Protein AF-A0A969HSA1-F1 (afdb_monomer_lite)

Radius of gyration: 17.39 Å; chains: 1; bounding box: 40×44×43 Å

Foldseek 3Di:
DQFAAPADPDDDLEAEDEAAPPPDDCPVVVVVPCVPHQFPDKDWPDDPDPDPWDKTKMWGKGQDPPPPPDRIDTGIYIYTHHDDLAPDWDKTWPDHPVDDDDDDTDIDTDGHLLLVLLVLVLLVDPPHPHQDCDDPNDGPVVVVVVSVVSNVSSVVVDDDPVSSVSNND

Secondary structure (DSSP, 8-state):
-TTTSSS--S---EEEEE--TTS--HHHHHHHHHHHSSEEEEEE------SS--EEEEEEEE--S-TTT-S-EEEEEEEE-S----S-EEEEES--TT----SSPPEEEEE-HHHHHHHHHHTTSTTS----SEETTEE-HHHHHHHHHHHHHHHTT---HHHHHHH--

pLDDT: mean 89.57, std 7.97, range [59.97, 97.75]

Sequence (169 aa):
MALLLPKVKRFSIDIDIIVPPGEIDLADVFASILKNSQFTRLEANERKAISQIDKAHYKFYYQPVTTHLNQEEYILLDILYEDNPYQALVERKVENIFLEVEGASVQVHIPSVEDILGDKLAAFAPNTTGVPYEKRGKGQEINIIKQLYDIGNLFNEAENIATITQTYY

Structure (mmCIF, N/CA/C/O backbone):
data_AF-A0A969HSA1-F1
#
_entry.id   AF-A0A969HSA1-F1
#
loop_
_atom_site.group_PDB
_atom_site.id
_atom_site.type_symbol
_atom_site.label_atom_id
_atom_site.label_alt_id
_atom_site.label_comp_id
_atom_site.label_asym_id
_atom_site.label_entity_id
_atom_site.label_seq_id
_atom_site.pdbx_PDB_ins_code
_atom_site.Cartn_x
_atom_site.Cartn_y
_atom_site.Cartn_z
_atom_site.occupancy
_atom_site.B_iso_or_equiv
_atom_site.auth_seq_id
_atom_site.auth_comp_id
_atom_site.auth_asym_id
_atom_site.auth_atom_id
_atom_site.pdbx_PDB_model_num
ATOM 1 N N . MET A 1 1 ? 5.506 -2.749 1.307 1.00 84.75 1 MET A N 1
ATOM 2 C CA . MET A 1 1 ? 6.891 -2.963 1.807 1.00 84.75 1 MET A CA 1
ATOM 3 C C . MET A 1 1 ? 6.960 -3.856 3.032 1.00 84.75 1 MET A C 1
ATOM 5 O O . MET A 1 1 ? 7.726 -4.808 2.999 1.00 84.75 1 MET A O 1
ATOM 9 N N . ALA A 1 2 ? 6.182 -3.583 4.086 1.00 88.25 2 ALA A N 1
ATOM 10 C CA . ALA A 1 2 ? 6.284 -4.303 5.361 1.00 88.25 2 ALA A CA 1
ATOM 11 C C . ALA A 1 2 ? 6.123 -5.833 5.259 1.00 88.25 2 ALA A C 1
ATOM 13 O O . ALA A 1 2 ? 6.812 -6.545 5.976 1.00 88.25 2 ALA A O 1
ATOM 14 N N . LEU A 1 3 ? 5.264 -6.322 4.356 1.00 90.75 3 LEU A N 1
ATOM 15 C CA . LEU A 1 3 ? 5.058 -7.759 4.114 1.00 90.75 3 LEU A CA 1
ATOM 16 C C . LEU A 1 3 ? 5.901 -8.324 2.956 1.00 90.75 3 LEU A C 1
ATOM 18 O O . LEU A 1 3 ? 5.946 -9.534 2.758 1.00 90.75 3 LEU A O 1
ATOM 22 N N . LEU A 1 4 ? 6.525 -7.452 2.157 1.00 92.19 4 LEU A N 1
ATOM 23 C CA . LEU A 1 4 ? 7.212 -7.849 0.925 1.00 92.19 4 LEU A CA 1
ATOM 24 C C . LEU A 1 4 ? 8.701 -8.111 1.157 1.00 92.19 4 LEU A C 1
ATOM 26 O O . LEU A 1 4 ? 9.242 -9.075 0.626 1.00 92.19 4 LEU A O 1
ATOM 30 N N . LEU A 1 5 ? 9.349 -7.255 1.952 1.00 92.38 5 LEU A N 1
ATOM 31 C CA . LEU A 1 5 ? 10.777 -7.353 2.245 1.00 92.38 5 LEU A CA 1
ATOM 32 C C . LEU A 1 5 ? 11.038 -8.311 3.421 1.00 92.38 5 LEU A C 1
ATOM 34 O O . LEU A 1 5 ? 10.230 -8.353 4.350 1.00 92.38 5 LEU A O 1
ATOM 38 N N . PRO A 1 6 ? 12.205 -8.984 3.477 1.00 88.56 6 PRO A N 1
ATOM 39 C CA . PRO A 1 6 ? 12.537 -9.908 4.570 1.00 88.56 6 PRO A CA 1
ATOM 40 C C . PRO A 1 6 ? 12.576 -9.257 5.961 1.00 88.56 6 PRO A C 1
ATOM 42 O O . PRO A 1 6 ? 12.405 -9.919 6.983 1.00 88.56 6 PRO A O 1
ATOM 45 N N . LYS A 1 7 ? 12.856 -7.951 6.014 1.00 90.00 7 LYS A N 1
ATOM 46 C CA . LYS A 1 7 ? 12.856 -7.147 7.239 1.00 90.00 7 LYS A CA 1
ATOM 47 C C . LYS A 1 7 ? 12.105 -5.855 6.988 1.00 90.00 7 LYS A C 1
ATOM 49 O O . LYS A 1 7 ? 12.345 -5.195 5.976 1.00 90.00 7 LYS A O 1
ATOM 54 N N . VAL A 1 8 ? 11.280 -5.441 7.946 1.00 90.50 8 VAL A N 1
ATOM 55 C CA . VAL A 1 8 ? 10.606 -4.143 7.866 1.00 90.50 8 VAL A CA 1
ATOM 56 C C . VAL A 1 8 ? 11.642 -3.026 7.992 1.00 90.50 8 VAL A C 1
ATOM 58 O O . VAL A 1 8 ? 12.389 -2.965 8.966 1.00 90.50 8 VAL A O 1
ATOM 61 N N . LYS A 1 9 ? 11.714 -2.161 6.977 1.00 90.62 9 LYS A N 1
ATOM 62 C CA . LYS A 1 9 ? 12.731 -1.098 6.872 1.00 90.62 9 LYS A CA 1
ATOM 63 C C . LYS A 1 9 ? 12.248 0.254 7.388 1.00 90.62 9 LYS A C 1
ATOM 65 O O . LYS A 1 9 ? 13.032 1.028 7.923 1.00 90.62 9 LYS A O 1
ATOM 70 N N . ARG A 1 10 ? 10.955 0.535 7.232 1.00 89.94 10 ARG A N 1
ATOM 71 C CA . ARG A 1 10 ? 10.286 1.728 7.757 1.00 89.94 10 ARG A CA 1
ATOM 72 C C . ARG A 1 10 ? 8.804 1.451 7.971 1.00 89.94 10 ARG A C 1
ATOM 74 O O . ARG A 1 10 ? 8.239 0.572 7.322 1.00 89.94 10 ARG A O 1
ATOM 81 N N . PHE A 1 11 ? 8.187 2.235 8.844 1.00 86.69 11 PHE A N 1
ATOM 82 C CA . PHE A 1 11 ? 6.747 2.207 9.060 1.00 86.69 11 PHE A CA 1
ATOM 83 C C . PHE A 1 11 ? 6.002 2.957 7.939 1.00 86.69 11 PHE A C 1
ATOM 85 O O . PHE A 1 11 ? 6.537 3.899 7.339 1.00 86.69 11 PHE A O 1
ATOM 92 N N . SER A 1 12 ? 4.777 2.521 7.649 1.00 85.88 12 SER A N 1
ATOM 93 C CA . SER A 1 12 ? 3.842 3.160 6.718 1.00 85.88 12 SER A CA 1
ATOM 94 C C . SER A 1 12 ? 2.443 3.086 7.318 1.00 85.88 12 SER A C 1
ATOM 96 O O . SER A 1 12 ? 2.091 2.053 7.879 1.00 85.88 12 SER A O 1
ATOM 98 N N . ILE A 1 13 ? 1.677 4.167 7.196 1.00 85.19 13 ILE A N 1
ATOM 99 C CA . ILE A 1 13 ? 0.283 4.263 7.669 1.00 85.19 13 ILE A CA 1
ATOM 100 C C . ILE A 1 13 ? -0.728 4.252 6.517 1.00 85.19 13 ILE A C 1
ATOM 102 O O . ILE A 1 13 ? -1.927 4.387 6.744 1.00 85.19 13 ILE A O 1
ATOM 106 N N . ASP A 1 14 ? -0.221 4.130 5.293 1.00 90.50 14 ASP A N 1
ATOM 107 C CA . ASP A 1 14 ? -1.001 4.069 4.066 1.00 90.50 14 ASP A CA 1
ATOM 108 C C . ASP A 1 14 ? -1.150 2.599 3.655 1.00 90.50 14 ASP A C 1
ATOM 110 O O . ASP A 1 14 ? -0.159 1.853 3.636 1.00 90.50 14 ASP A O 1
ATOM 114 N N . ILE A 1 15 ? -2.387 2.196 3.368 1.00 93.50 15 ILE A N 1
ATOM 115 C CA . ILE A 1 15 ? -2.757 0.903 2.797 1.00 93.50 15 ILE A CA 1
ATOM 116 C C . ILE A 1 15 ? -3.300 1.167 1.396 1.00 93.50 15 ILE A C 1
ATOM 118 O O . ILE A 1 15 ? -4.288 1.879 1.242 1.00 93.50 15 ILE A O 1
ATOM 122 N N . ASP A 1 16 ? -2.675 0.553 0.399 1.00 93.62 16 ASP A N 1
ATOM 123 C CA . ASP A 1 16 ? -3.086 0.632 -0.999 1.00 93.62 16 ASP A CA 1
ATOM 124 C C . ASP A 1 16 ? -3.611 -0.738 -1.442 1.00 93.62 16 ASP A C 1
ATOM 126 O O . ASP A 1 16 ? -2.931 -1.753 -1.250 1.00 93.62 16 ASP A O 1
ATOM 130 N N . ILE A 1 17 ? -4.810 -0.775 -2.023 1.00 94.19 17 ILE A N 1
ATOM 131 C CA . ILE A 1 17 ? -5.396 -1.991 -2.600 1.00 94.19 17 ILE A CA 1
ATOM 132 C C . ILE A 1 17 ? -5.925 -1.738 -4.010 1.00 94.19 17 ILE A C 1
ATOM 134 O O . ILE A 1 17 ? -6.349 -0.632 -4.349 1.00 94.19 17 ILE A O 1
ATOM 138 N N . ILE A 1 18 ? -5.935 -2.801 -4.810 1.00 93.56 18 ILE A N 1
ATOM 139 C CA . ILE A 1 18 ? -6.571 -2.834 -6.125 1.00 93.56 18 ILE A CA 1
ATOM 140 C C . ILE A 1 18 ? -7.797 -3.733 -6.023 1.00 93.56 18 ILE A C 1
ATOM 142 O O . ILE A 1 18 ? -7.715 -4.827 -5.463 1.00 93.56 18 ILE A O 1
ATOM 146 N N . VAL A 1 19 ? -8.928 -3.253 -6.531 1.00 92.75 19 VAL A N 1
ATOM 147 C CA . VAL A 1 19 ? -10.197 -3.984 -6.536 1.00 92.75 19 VAL A CA 1
ATOM 148 C C . VAL A 1 19 ? -10.753 -3.979 -7.958 1.00 92.75 19 VAL A C 1
ATOM 150 O O . VAL A 1 19 ? -11.064 -2.903 -8.466 1.00 92.75 19 VAL A O 1
ATOM 153 N N . PRO A 1 20 ? -10.923 -5.143 -8.602 1.00 90.56 20 PRO A N 1
ATOM 154 C CA . PRO A 1 20 ? -11.561 -5.217 -9.908 1.00 90.56 20 PRO A CA 1
ATOM 155 C C . PRO A 1 20 ? -12.945 -4.537 -9.925 1.00 90.56 20 PRO A C 1
ATOM 157 O O . PRO A 1 20 ? -13.734 -4.694 -8.981 1.00 90.56 20 PRO A O 1
ATOM 160 N N . PRO A 1 21 ? -13.277 -3.762 -10.977 1.00 85.69 21 PRO A N 1
ATOM 161 C CA . PRO A 1 21 ? -14.537 -3.030 -11.037 1.00 85.69 21 PRO A CA 1
ATOM 162 C C . PRO A 1 21 ? -15.765 -3.942 -10.902 1.00 85.69 21 PRO A C 1
ATOM 164 O O . PRO A 1 21 ? -15.937 -4.900 -11.653 1.00 85.69 21 PRO A O 1
ATOM 167 N N . GLY A 1 22 ? -16.664 -3.605 -9.972 1.00 81.31 22 GLY A N 1
ATOM 168 C CA . GLY A 1 22 ? -17.944 -4.301 -9.786 1.00 81.31 22 GLY A CA 1
ATOM 169 C C . GLY A 1 22 ? -17.878 -5.626 -9.018 1.00 81.31 22 GLY A C 1
ATOM 170 O O . GLY A 1 22 ? -18.895 -6.313 -8.941 1.00 81.31 22 GLY A O 1
ATOM 171 N N . GLU A 1 23 ? -16.728 -5.990 -8.447 1.00 73.38 23 GLU A N 1
ATOM 172 C CA . GLU A 1 23 ? -16.553 -7.289 -7.786 1.00 73.38 23 GLU A CA 1
ATOM 173 C C . GLU A 1 23 ? -17.081 -7.323 -6.338 1.00 73.38 23 GLU A C 1
ATOM 175 O O . GLU A 1 23 ? -17.581 -8.354 -5.887 1.00 73.38 23 GLU A O 1
ATOM 180 N N . ILE A 1 24 ? -16.992 -6.212 -5.592 1.00 79.50 24 ILE A N 1
ATOM 181 C CA . ILE A 1 24 ? -17.240 -6.194 -4.138 1.00 79.50 24 ILE A CA 1
ATOM 182 C C . ILE A 1 24 ? -18.007 -4.935 -3.711 1.00 79.50 24 ILE A C 1
ATOM 184 O O . ILE A 1 24 ? -17.618 -3.817 -4.050 1.00 79.50 24 ILE A O 1
ATOM 188 N N . ASP A 1 25 ? -19.048 -5.110 -2.887 1.00 81.69 25 ASP A N 1
ATOM 189 C CA . ASP A 1 25 ? -19.630 -4.016 -2.100 1.00 81.69 25 ASP A CA 1
ATOM 190 C C . ASP A 1 25 ? -18.814 -3.809 -0.816 1.00 81.69 25 ASP A C 1
ATOM 192 O O . ASP A 1 25 ? -18.871 -4.593 0.136 1.00 81.69 25 ASP A O 1
ATOM 196 N N . LEU A 1 26 ? -18.016 -2.744 -0.800 1.00 88.69 26 LEU A N 1
ATOM 197 C CA . LEU A 1 26 ? -17.151 -2.417 0.329 1.00 88.69 26 LEU A CA 1
ATOM 198 C C . LEU A 1 26 ? -17.914 -1.837 1.527 1.00 88.69 26 LEU A C 1
ATOM 200 O O . LEU A 1 26 ? -17.356 -1.803 2.624 1.00 88.69 26 LEU A O 1
ATOM 204 N N . ALA A 1 27 ? -19.168 -1.399 1.365 1.00 89.00 27 ALA A N 1
ATOM 205 C CA . ALA A 1 27 ? -19.924 -0.780 2.449 1.00 89.00 27 ALA A CA 1
ATOM 206 C C . ALA A 1 27 ? -20.148 -1.760 3.611 1.00 89.00 27 ALA A C 1
ATOM 208 O O . ALA A 1 27 ? -19.873 -1.424 4.767 1.00 89.00 27 ALA A O 1
ATOM 209 N N . ASP A 1 28 ? -20.560 -2.992 3.303 1.00 90.38 28 ASP A N 1
ATOM 210 C CA . ASP A 1 28 ? -20.771 -4.044 4.303 1.00 90.38 28 ASP A CA 1
ATOM 211 C C . ASP A 1 28 ? -19.454 -4.487 4.954 1.00 90.38 28 ASP A C 1
ATOM 213 O O . ASP A 1 28 ? -19.389 -4.706 6.170 1.00 90.38 28 ASP A O 1
ATOM 217 N N . VAL A 1 29 ? -18.373 -4.558 4.167 1.00 92.69 29 VAL A N 1
ATOM 218 C CA . VAL A 1 29 ? -17.028 -4.879 4.668 1.00 92.69 29 VAL A CA 1
ATOM 219 C C . VAL A 1 29 ? -16.575 -3.824 5.675 1.00 92.69 29 VAL A C 1
ATOM 221 O O . VAL A 1 29 ? -16.160 -4.155 6.787 1.00 92.69 29 VAL A O 1
ATOM 224 N N . PHE A 1 30 ? -16.708 -2.545 5.330 1.00 95.06 30 PHE A N 1
ATOM 225 C CA . PHE A 1 30 ? -16.335 -1.440 6.205 1.00 95.06 30 PHE A CA 1
ATOM 226 C C . PHE A 1 30 ? -17.204 -1.365 7.460 1.00 95.06 30 PHE A C 1
ATOM 228 O O . PHE A 1 30 ? -16.673 -1.144 8.550 1.00 95.06 30 PHE A O 1
ATOM 235 N N . ALA A 1 31 ? -18.512 -1.607 7.345 1.00 93.19 31 ALA A N 1
ATOM 236 C CA . ALA A 1 31 ? -19.405 -1.676 8.498 1.00 93.19 31 ALA A CA 1
ATOM 237 C C . ALA A 1 31 ? -18.990 -2.799 9.465 1.00 93.19 31 ALA A C 1
ATOM 239 O O . ALA A 1 31 ? -18.966 -2.600 10.682 1.00 93.19 31 ALA A O 1
ATOM 240 N N . SER A 1 32 ? -18.600 -3.960 8.931 1.00 93.88 32 SER A N 1
ATOM 241 C CA . SER A 1 32 ? -18.066 -5.068 9.727 1.00 93.88 32 SER A CA 1
ATOM 242 C C . SER A 1 32 ? -16.741 -4.705 10.406 1.00 93.88 32 SER A C 1
ATOM 244 O O . SER A 1 32 ? -16.568 -4.990 11.592 1.00 93.88 32 SER A O 1
ATOM 246 N N . ILE A 1 33 ? -15.828 -4.025 9.704 1.00 94.44 33 ILE A N 1
ATOM 247 C CA . ILE A 1 33 ? -14.557 -3.559 10.280 1.00 94.44 33 ILE A CA 1
ATOM 248 C C . ILE A 1 33 ? -14.817 -2.603 11.447 1.00 94.44 33 ILE A C 1
ATOM 250 O O . ILE A 1 33 ? -14.278 -2.818 12.529 1.00 94.44 33 ILE A O 1
ATOM 254 N N . LEU A 1 34 ? -15.673 -1.592 11.275 1.00 95.44 34 LEU A N 1
ATOM 255 C CA . LEU A 1 34 ? -15.998 -0.642 12.348 1.00 95.44 34 LEU A CA 1
ATOM 256 C C . LEU A 1 34 ? -16.635 -1.329 13.562 1.00 95.44 34 LEU A C 1
ATOM 258 O O . LEU A 1 34 ? -16.380 -0.945 14.698 1.00 95.44 34 LEU A O 1
ATOM 262 N N . LYS A 1 35 ? -17.448 -2.365 13.339 1.00 95.44 35 LYS A N 1
ATOM 263 C CA . LYS A 1 35 ? -18.103 -3.108 14.421 1.00 95.44 35 LYS A CA 1
ATOM 264 C C . LYS A 1 35 ? -17.142 -4.005 15.207 1.00 95.44 35 LYS A C 1
ATOM 266 O O . LYS A 1 35 ? -17.350 -4.202 16.402 1.00 95.44 35 LYS A O 1
ATOM 271 N N . ASN A 1 36 ? -16.146 -4.586 14.538 1.00 92.69 36 ASN A N 1
ATOM 272 C CA . ASN A 1 36 ? -15.315 -5.664 15.086 1.00 92.69 36 ASN A CA 1
ATOM 273 C C . ASN A 1 36 ? -13.860 -5.248 15.370 1.00 92.69 36 ASN A C 1
ATOM 275 O O . ASN A 1 36 ? -13.027 -6.107 15.648 1.00 92.69 36 ASN A O 1
ATOM 279 N N . SER A 1 37 ? -13.527 -3.960 15.286 1.00 92.00 37 SER A N 1
ATOM 280 C CA . SER A 1 37 ? -12.167 -3.453 15.501 1.00 92.00 37 SER A CA 1
ATOM 281 C C . SER A 1 37 ? -12.152 -2.230 16.423 1.00 92.00 37 SER A C 1
ATOM 283 O O . SER A 1 37 ? -13.176 -1.836 16.974 1.00 92.00 37 SER A O 1
ATOM 285 N N . GLN A 1 38 ? -10.973 -1.629 16.602 1.00 91.94 38 GLN A N 1
ATOM 286 C CA . GLN A 1 38 ? -10.786 -0.417 17.408 1.00 91.94 38 GLN A CA 1
ATOM 287 C C . GLN A 1 38 ? -11.016 0.884 16.620 1.00 91.94 38 GLN A C 1
ATOM 289 O O . GLN A 1 38 ? -10.805 1.974 17.157 1.00 91.94 38 GLN A O 1
ATOM 294 N N . PHE A 1 39 ? -11.424 0.799 15.349 1.00 95.81 39 PHE A N 1
ATOM 295 C CA . PHE A 1 39 ? -11.757 1.990 14.575 1.00 95.81 39 PHE A CA 1
ATOM 296 C C . PHE A 1 39 ? -13.080 2.596 15.053 1.00 95.81 39 PHE A C 1
ATOM 298 O O . PHE A 1 39 ? -14.083 1.906 15.208 1.00 95.81 39 PHE A O 1
ATOM 305 N N . THR A 1 40 ? -13.085 3.907 15.269 1.00 94.50 40 THR A N 1
ATOM 306 C CA . THR A 1 40 ? -14.222 4.658 15.816 1.00 94.50 40 THR A CA 1
ATOM 307 C C . THR A 1 40 ? -15.151 5.176 14.727 1.00 94.50 40 THR A C 1
ATOM 309 O O . THR A 1 40 ? -16.363 5.248 14.928 1.00 94.50 40 THR A O 1
ATOM 312 N N . ARG A 1 41 ? -14.597 5.553 13.569 1.00 95.56 41 ARG A N 1
ATOM 313 C CA . ARG A 1 41 ? -15.360 6.043 12.416 1.00 95.56 41 ARG A CA 1
ATOM 314 C C . ARG A 1 41 ? -14.579 5.920 11.113 1.00 95.56 41 ARG A C 1
ATOM 316 O O . ARG A 1 41 ? -13.349 5.882 11.095 1.00 95.56 41 ARG A O 1
ATOM 323 N N . LEU A 1 42 ? -15.333 5.937 10.022 1.00 95.50 42 LEU A N 1
ATOM 324 C CA . LEU A 1 42 ? -14.846 5.985 8.651 1.00 95.50 42 LEU A CA 1
ATOM 325 C C . LEU A 1 42 ? -15.243 7.319 8.016 1.00 95.50 42 LEU A C 1
ATOM 327 O O . LEU A 1 42 ? -16.367 7.784 8.201 1.00 95.50 42 LEU A O 1
ATOM 331 N N . GLU A 1 43 ? -14.346 7.908 7.234 1.00 95.44 43 GLU A N 1
ATOM 332 C CA . GLU A 1 43 ? -14.636 9.098 6.432 1.00 95.44 43 GLU A CA 1
ATOM 333 C C . GLU A 1 43 ? -14.133 8.903 5.002 1.00 95.44 43 GLU A C 1
ATOM 335 O O . GLU A 1 43 ? -12.962 8.576 4.789 1.00 95.44 43 GLU A O 1
ATOM 340 N N . ALA A 1 44 ? -15.007 9.131 4.020 1.00 92.31 44 ALA A N 1
ATOM 341 C CA . ALA A 1 44 ? -14.598 9.232 2.626 1.00 92.31 44 ALA A CA 1
ATOM 342 C C . ALA A 1 44 ? -13.834 10.548 2.419 1.00 92.31 44 ALA A C 1
ATOM 344 O O . ALA A 1 44 ? -14.324 11.635 2.719 1.00 92.31 44 ALA A O 1
ATOM 345 N N . ASN A 1 45 ? -12.616 10.453 1.901 1.00 85.56 45 ASN A N 1
ATOM 346 C CA . ASN A 1 45 ? -11.770 11.595 1.590 1.00 85.56 45 ASN A CA 1
ATOM 347 C C . ASN A 1 45 ? -11.969 11.980 0.123 1.00 85.56 45 ASN A C 1
ATOM 349 O O . ASN A 1 45 ? -11.146 11.660 -0.737 1.00 85.56 45 ASN A O 1
ATOM 353 N N . GLU A 1 46 ? -13.085 12.649 -0.164 1.00 78.69 46 GLU A N 1
ATOM 354 C CA . GLU A 1 46 ? -13.424 13.074 -1.519 1.00 78.69 46 GLU A CA 1
ATOM 355 C C . GLU A 1 46 ? -12.381 14.058 -2.064 1.00 78.69 46 GLU A C 1
ATOM 357 O O . GLU A 1 46 ? -12.170 15.165 -1.556 1.00 78.69 46 GLU A O 1
ATOM 362 N N . ARG A 1 47 ? -11.710 13.657 -3.145 1.00 72.81 47 ARG A N 1
ATOM 363 C CA . ARG A 1 47 ? -10.769 14.501 -3.882 1.00 72.81 47 ARG A CA 1
ATOM 364 C C . ARG A 1 47 ? -11.382 14.796 -5.243 1.00 72.81 47 ARG A C 1
ATOM 366 O O . ARG A 1 47 ? -11.873 13.887 -5.901 1.00 72.81 47 ARG A O 1
ATOM 373 N N . LYS A 1 48 ? -11.322 16.055 -5.696 1.00 62.19 48 LYS A N 1
ATOM 374 C CA . LYS A 1 48 ? -11.719 16.399 -7.072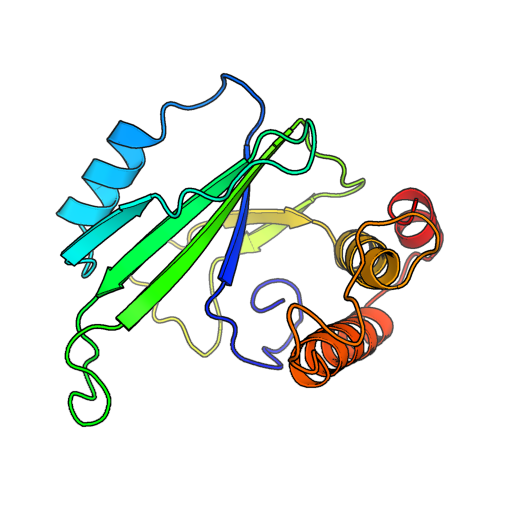 1.00 62.19 48 LYS A CA 1
ATOM 375 C C . LYS A 1 48 ? -10.921 15.525 -8.040 1.00 62.19 48 LYS A C 1
ATOM 377 O O . LYS A 1 48 ? -9.691 15.606 -8.043 1.00 62.19 48 LYS A O 1
ATOM 382 N N . ALA A 1 49 ? -11.614 14.699 -8.818 1.00 60.47 49 ALA A N 1
ATOM 383 C CA . ALA A 1 49 ? -10.990 13.847 -9.817 1.00 60.47 49 ALA A CA 1
ATOM 384 C C . ALA A 1 49 ? -10.291 14.730 -10.860 1.00 60.47 49 ALA A C 1
ATOM 386 O O . ALA A 1 49 ? -10.911 15.586 -11.488 1.00 60.47 49 ALA A O 1
ATOM 387 N N . ILE A 1 50 ? -8.973 14.567 -10.981 1.00 59.97 50 ILE A N 1
ATOM 388 C CA . ILE A 1 50 ? -8.155 15.242 -12.002 1.00 59.97 50 ILE A CA 1
ATOM 389 C C . ILE A 1 50 ? -8.029 14.343 -13.248 1.00 59.97 50 ILE A C 1
ATOM 391 O O . ILE A 1 50 ? -7.739 14.833 -14.333 1.00 59.97 50 ILE A O 1
ATOM 395 N N . SER A 1 51 ? -8.275 13.038 -13.104 1.00 66.69 51 SER A N 1
ATOM 396 C CA . SER A 1 51 ? -8.125 12.016 -14.143 1.00 66.69 51 SER A CA 1
ATOM 397 C C . SER A 1 51 ? -9.367 11.124 -14.241 1.00 66.69 51 SER A C 1
ATOM 399 O O . SER A 1 51 ? -10.209 11.130 -13.347 1.00 66.69 51 SER A O 1
ATOM 401 N N . GLN A 1 52 ? -9.450 10.334 -15.316 1.00 69.50 52 GLN A N 1
ATOM 402 C CA . GLN A 1 52 ? -10.473 9.297 -15.532 1.00 69.50 52 GLN A CA 1
ATOM 403 C C . GLN A 1 52 ? -10.241 8.018 -14.700 1.00 69.50 52 GLN A C 1
ATOM 405 O O . GLN A 1 52 ? -10.908 7.018 -14.925 1.00 69.50 52 GLN A O 1
ATOM 410 N N . ILE A 1 53 ? -9.276 8.035 -13.775 1.00 75.69 53 ILE A N 1
ATOM 411 C CA . ILE A 1 53 ? -8.954 6.881 -12.932 1.00 75.69 53 ILE A CA 1
ATOM 412 C C . ILE A 1 53 ? -10.005 6.783 -11.833 1.00 75.69 53 ILE A C 1
ATOM 414 O O . ILE A 1 53 ? -10.170 7.737 -11.063 1.00 75.69 53 ILE A O 1
ATOM 418 N N . ASP A 1 54 ? -10.667 5.633 -11.754 1.00 85.19 54 ASP A N 1
ATOM 419 C CA . ASP A 1 54 ? -11.619 5.338 -10.695 1.00 85.19 54 ASP A CA 1
ATOM 420 C C . ASP A 1 54 ? -10.874 4.920 -9.424 1.00 85.19 54 ASP A C 1
ATOM 422 O O . ASP A 1 54 ? -10.109 3.955 -9.398 1.00 85.19 54 ASP A O 1
ATOM 426 N N . LYS A 1 55 ? -11.038 5.715 -8.371 1.00 89.38 55 LYS A N 1
ATOM 427 C CA . LYS A 1 55 ? -10.341 5.524 -7.104 1.00 89.38 55 LYS A CA 1
ATOM 428 C C . LYS A 1 55 ? -11.137 6.090 -5.950 1.00 89.38 55 LYS A C 1
ATOM 430 O O . LYS A 1 55 ? -11.771 7.142 -6.066 1.00 89.38 55 LYS A O 1
ATOM 435 N N . ALA A 1 56 ? -11.007 5.445 -4.802 1.00 90.94 56 ALA A N 1
ATOM 436 C CA . ALA A 1 56 ? -11.571 5.909 -3.550 1.00 90.94 56 ALA A CA 1
ATOM 437 C C . ALA A 1 56 ? -10.477 6.077 -2.496 1.00 90.94 56 ALA A C 1
ATOM 439 O O . ALA A 1 56 ? -9.472 5.373 -2.485 1.00 90.94 56 ALA A O 1
ATOM 440 N N . HIS A 1 57 ? -10.684 7.041 -1.608 1.00 93.31 57 HIS A N 1
ATOM 441 C CA . HIS A 1 57 ? -9.780 7.329 -0.506 1.00 93.31 57 HIS A CA 1
ATOM 442 C C . HIS A 1 57 ? -10.596 7.352 0.777 1.00 93.31 57 HIS A C 1
ATOM 444 O O . HIS A 1 57 ? -11.586 8.082 0.861 1.00 93.31 57 HIS A O 1
ATOM 450 N N . TYR A 1 58 ? -10.160 6.614 1.786 1.00 95.00 58 TYR A N 1
ATOM 451 C CA . TYR A 1 58 ? -10.835 6.529 3.071 1.00 95.00 58 TYR A CA 1
ATOM 452 C C . TYR A 1 58 ? -9.872 6.791 4.221 1.00 95.00 58 TYR A C 1
ATOM 454 O O . TYR A 1 58 ? -8.681 6.490 4.154 1.00 95.00 58 TYR A O 1
ATOM 462 N N . LYS A 1 59 ? -10.410 7.353 5.299 1.00 96.00 59 LYS A N 1
ATOM 463 C CA . LYS A 1 59 ? -9.729 7.478 6.585 1.00 96.00 59 LYS A CA 1
ATOM 464 C C . LYS A 1 59 ? -10.445 6.623 7.613 1.00 96.00 59 LYS A C 1
ATOM 466 O O . LYS A 1 59 ? -11.625 6.851 7.881 1.00 96.00 59 LYS A O 1
ATOM 471 N N . PHE A 1 60 ? -9.712 5.691 8.203 1.00 96.62 60 PHE A N 1
ATOM 472 C CA . PHE A 1 60 ? -10.166 4.898 9.337 1.00 96.62 60 PHE A CA 1
ATOM 473 C C . PHE A 1 60 ? -9.603 5.505 10.611 1.00 96.62 60 PHE A C 1
ATOM 475 O O . PHE A 1 60 ? -8.397 5.443 10.847 1.00 96.62 60 PHE A O 1
ATOM 482 N N . TYR A 1 61 ? -10.470 6.123 11.403 1.00 95.81 61 TYR A N 1
ATOM 483 C CA . TYR A 1 61 ? -10.074 6.825 12.615 1.00 95.81 61 TYR A CA 1
ATOM 484 C C . TYR A 1 61 ? -10.049 5.891 13.819 1.00 95.81 61 TYR A C 1
ATOM 486 O O . TYR A 1 61 ? -10.894 5.006 13.934 1.00 95.81 61 TYR A O 1
ATOM 494 N N . TYR A 1 62 ? -9.093 6.096 14.719 1.00 94.12 62 TYR A N 1
ATOM 495 C CA . TYR A 1 62 ? -8.945 5.353 15.968 1.00 94.12 62 TYR A CA 1
ATOM 496 C C . TYR A 1 62 ? -8.436 6.269 17.085 1.00 94.12 62 TYR A C 1
ATOM 498 O O . TYR A 1 62 ? -7.880 7.342 16.838 1.00 94.12 62 TYR A O 1
ATOM 506 N N . GLN A 1 63 ? -8.599 5.828 18.331 1.00 92.62 63 GLN A N 1
ATOM 507 C CA . GLN A 1 63 ? -8.029 6.510 19.489 1.00 92.62 63 GLN A CA 1
ATOM 508 C C . GLN A 1 63 ? -6.636 5.935 19.795 1.00 92.62 63 GLN A C 1
ATOM 510 O O . GLN A 1 63 ? -6.533 4.748 20.116 1.00 92.62 63 GLN A O 1
ATOM 515 N N . PRO A 1 64 ? -5.550 6.725 19.702 1.00 89.69 64 PRO A N 1
ATOM 516 C CA . PRO A 1 64 ? -4.216 6.227 20.010 1.00 89.69 64 PRO A CA 1
ATOM 517 C C . PRO A 1 64 ? -4.067 5.959 21.513 1.00 89.69 64 PRO A C 1
ATOM 519 O O . PRO A 1 64 ? -4.555 6.719 22.351 1.00 89.69 64 PRO A O 1
ATOM 522 N N . VAL A 1 65 ? -3.320 4.908 21.865 1.00 85.12 65 VAL A N 1
ATOM 523 C CA . VAL A 1 65 ? -2.997 4.582 23.268 1.00 85.12 65 VAL A CA 1
ATOM 524 C C . VAL A 1 65 ? -2.138 5.685 23.900 1.00 85.12 65 VAL A C 1
ATOM 526 O O . VAL A 1 65 ? -2.318 6.048 25.062 1.00 85.12 65 VAL A O 1
ATOM 529 N N . THR A 1 66 ? -1.220 6.268 23.126 1.00 79.25 66 THR A N 1
ATOM 530 C CA . THR A 1 66 ? -0.401 7.411 23.539 1.00 79.25 66 THR A CA 1
ATOM 531 C C . THR A 1 66 ? -1.172 8.716 23.330 1.00 79.25 66 THR A C 1
ATOM 533 O O . THR A 1 66 ? -0.990 9.416 22.337 1.00 79.25 66 THR A O 1
ATOM 536 N N . THR A 1 67 ? -2.028 9.063 24.287 1.00 61.31 67 THR A N 1
ATOM 537 C CA . THR A 1 67 ? -2.940 10.227 24.241 1.00 61.31 67 THR A CA 1
ATOM 538 C C . THR A 1 67 ? -2.257 11.599 24.337 1.00 61.31 67 THR A C 1
ATOM 540 O O . THR A 1 67 ? -2.927 12.629 24.319 1.00 61.31 67 THR A O 1
ATOM 543 N N . HIS A 1 68 ? -0.925 11.648 24.430 1.00 62.19 68 HIS A N 1
ATOM 544 C CA . HIS A 1 68 ? -0.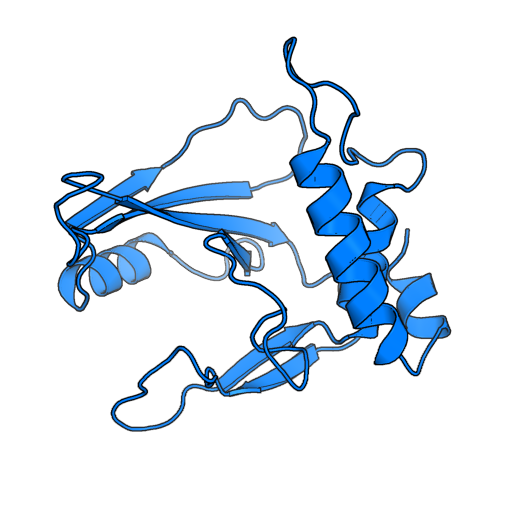167 12.894 24.578 1.00 62.19 68 HIS A CA 1
ATOM 545 C C . HIS A 1 68 ? -0.036 13.716 23.285 1.00 62.19 68 HIS A C 1
ATOM 547 O O . HIS A 1 68 ? 0.329 14.887 23.366 1.00 62.19 68 HIS A O 1
ATOM 553 N N . LEU A 1 69 ? -0.300 13.128 22.111 1.00 66.94 69 LEU A N 1
ATOM 554 C CA . LEU A 1 69 ? -0.130 13.799 20.814 1.00 66.94 69 LEU A CA 1
ATOM 555 C C . LEU A 1 69 ? -1.464 14.270 20.234 1.00 66.94 69 LEU A C 1
ATOM 557 O O . LEU A 1 69 ? -1.633 15.460 19.989 1.00 66.94 69 LEU A O 1
ATOM 561 N N . ASN A 1 70 ? -2.412 13.350 20.060 1.00 76.19 70 ASN A N 1
ATOM 562 C CA . ASN A 1 70 ? -3.736 13.620 19.511 1.00 76.19 70 ASN A CA 1
ATOM 563 C C . ASN A 1 70 ? -4.792 12.780 20.237 1.00 76.19 70 ASN A C 1
ATOM 565 O O . ASN A 1 70 ? -4.501 11.695 20.740 1.00 76.19 70 ASN A O 1
ATOM 569 N N . GLN A 1 71 ? -6.031 13.271 20.270 1.00 85.00 71 GLN A N 1
ATOM 570 C CA . GLN A 1 71 ? -7.170 12.511 20.800 1.00 85.00 71 GLN A CA 1
ATOM 571 C C . GLN A 1 71 ? -7.692 11.462 19.805 1.00 85.00 71 GLN A C 1
ATOM 573 O O . GLN A 1 71 ? -8.316 10.490 20.218 1.00 85.00 71 GLN A O 1
ATOM 578 N N . GLU A 1 72 ? -7.426 11.653 18.512 1.00 91.06 72 GLU A N 1
ATOM 579 C CA . GLU A 1 72 ? -7.849 10.778 17.420 1.00 91.06 72 GLU A CA 1
ATOM 580 C C . GLU A 1 72 ? -6.766 10.794 16.328 1.00 91.06 72 GLU A C 1
ATOM 582 O O . GLU A 1 72 ? -6.210 11.848 16.009 1.00 91.06 72 GLU A O 1
ATOM 587 N N . GLU A 1 73 ? -6.467 9.632 15.758 1.00 92.81 73 GLU A N 1
ATOM 588 C CA . GLU A 1 73 ? -5.569 9.452 14.612 1.00 92.81 73 GLU A CA 1
ATOM 589 C C . GLU A 1 73 ? -6.261 8.621 13.529 1.00 92.81 73 GLU A C 1
ATOM 591 O O . GLU A 1 73 ? -7.388 8.171 13.725 1.00 92.81 73 GLU A O 1
ATOM 596 N N . TYR A 1 74 ? -5.630 8.455 12.363 1.00 93.62 74 TYR A N 1
ATOM 597 C CA . TYR A 1 74 ? -6.217 7.682 11.270 1.00 93.62 74 TYR A CA 1
ATOM 598 C C . TYR A 1 74 ? -5.194 6.904 10.446 1.00 93.62 74 TYR A C 1
ATOM 600 O O . TYR A 1 74 ? -4.045 7.317 10.294 1.00 93.62 74 TYR A O 1
ATOM 608 N N . ILE A 1 75 ? -5.669 5.805 9.862 1.00 94.00 75 ILE A N 1
ATOM 609 C CA . ILE A 1 75 ? -5.008 5.039 8.799 1.00 94.00 75 ILE A CA 1
ATOM 610 C C . ILE A 1 75 ? -5.663 5.413 7.467 1.00 94.00 75 ILE A C 1
ATOM 612 O O . ILE A 1 75 ? -6.884 5.597 7.402 1.00 94.00 75 ILE A O 1
ATOM 616 N N . LEU A 1 76 ? -4.855 5.562 6.416 1.00 95.25 76 LEU A N 1
ATOM 617 C CA . LEU A 1 76 ? -5.348 5.827 5.065 1.00 95.25 76 LEU A CA 1
ATOM 618 C C . LEU A 1 76 ? -5.535 4.518 4.303 1.00 95.25 76 LEU A C 1
ATOM 620 O O . LEU A 1 76 ? -4.645 3.671 4.300 1.00 95.25 76 LEU A O 1
ATOM 624 N N . LEU A 1 77 ? -6.691 4.384 3.655 1.00 95.62 77 LEU A N 1
ATOM 625 C CA . LEU A 1 77 ? -6.970 3.332 2.687 1.00 95.62 77 LEU A CA 1
ATOM 626 C C . LEU A 1 77 ? -7.217 3.973 1.323 1.00 95.62 77 LEU A C 1
ATOM 628 O O . LEU A 1 77 ? -8.213 4.678 1.138 1.00 95.62 77 LEU A O 1
ATOM 632 N N . ASP A 1 78 ? -6.324 3.694 0.386 1.00 94.00 78 ASP A N 1
ATOM 633 C CA . ASP A 1 78 ? -6.431 4.097 -1.006 1.00 94.00 78 ASP A CA 1
ATOM 634 C C . ASP A 1 78 ? -6.818 2.864 -1.836 1.00 94.00 78 ASP A C 1
ATOM 636 O O . ASP A 1 78 ? -6.196 1.805 -1.755 1.00 94.00 78 ASP A O 1
ATOM 640 N N . ILE A 1 79 ? -7.901 2.996 -2.600 1.00 93.38 79 ILE A N 1
ATOM 641 C CA . ILE A 1 79 ? -8.468 1.931 -3.429 1.00 93.38 79 ILE A CA 1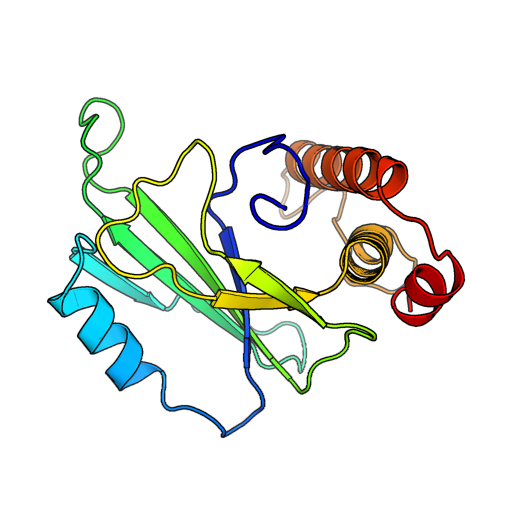
ATOM 642 C C . ILE A 1 79 ? -8.412 2.381 -4.872 1.00 93.38 79 ILE A C 1
ATOM 644 O O . ILE A 1 79 ? -8.918 3.456 -5.206 1.00 93.38 79 ILE A O 1
ATOM 648 N N . LEU A 1 80 ? -7.826 1.544 -5.714 1.00 92.50 80 LEU A N 1
ATOM 649 C CA . LEU A 1 80 ? -7.805 1.716 -7.154 1.00 92.50 80 LEU A CA 1
ATOM 650 C C . LEU A 1 80 ? -8.726 0.671 -7.786 1.00 92.50 80 LEU A C 1
ATOM 652 O O . LEU A 1 80 ? -8.543 -0.526 -7.561 1.00 92.50 80 LEU A O 1
ATOM 656 N N . TYR A 1 81 ? -9.738 1.125 -8.528 1.00 91.81 81 TYR A N 1
ATOM 657 C CA . TYR A 1 81 ? -10.689 0.226 -9.176 1.00 91.81 81 TYR A CA 1
ATOM 658 C C . TYR A 1 81 ? -10.217 -0.120 -10.585 1.00 91.81 81 TYR A C 1
ATOM 660 O O . TYR A 1 81 ? -10.533 0.576 -11.551 1.00 91.81 81 TYR A O 1
ATOM 668 N N . GLU A 1 82 ? -9.433 -1.187 -10.694 1.00 91.31 82 GLU A N 1
ATOM 669 C CA . GLU A 1 82 ? -8.872 -1.676 -11.953 1.00 91.31 82 GLU A CA 1
ATOM 670 C C . GLU A 1 82 ? -8.571 -3.177 -11.888 1.00 91.31 82 GLU A C 1
ATOM 672 O O . GLU A 1 82 ? -8.500 -3.769 -10.809 1.00 91.31 82 GLU A O 1
ATOM 677 N N . ASP A 1 83 ? -8.388 -3.793 -13.056 1.00 91.50 83 ASP A N 1
ATOM 678 C CA . ASP A 1 83 ? -7.825 -5.139 -13.136 1.00 91.50 83 ASP A CA 1
ATOM 679 C C . ASP A 1 83 ? -6.352 -5.119 -12.715 1.00 91.50 83 ASP A C 1
ATOM 681 O O . ASP A 1 83 ? -5.640 -4.151 -12.975 1.00 91.50 83 ASP A O 1
ATOM 685 N N . ASN A 1 84 ? -5.877 -6.207 -12.102 1.00 92.38 84 ASN A N 1
ATOM 686 C CA . ASN A 1 84 ? -4.494 -6.319 -11.634 1.00 92.38 84 ASN A CA 1
ATOM 687 C C . ASN A 1 84 ? -3.474 -5.989 -12.755 1.00 92.38 84 ASN A C 1
ATOM 689 O O . ASN A 1 84 ? -3.372 -6.767 -13.709 1.00 92.38 84 ASN A O 1
ATOM 693 N N . PRO A 1 85 ? -2.670 -4.913 -12.622 1.00 91.12 85 PRO A N 1
ATOM 694 C CA . PRO A 1 85 ? -1.670 -4.539 -13.623 1.00 91.12 85 PRO A CA 1
ATOM 695 C C . PRO A 1 85 ? -0.337 -5.285 -13.450 1.00 91.12 85 PRO A C 1
ATOM 697 O O . PRO A 1 85 ? 0.539 -5.204 -14.313 1.00 91.12 85 PRO A O 1
ATOM 700 N N . TYR A 1 86 ? -0.151 -5.984 -12.327 1.00 95.44 86 TYR A N 1
ATOM 701 C CA . TYR A 1 86 ? 1.119 -6.600 -11.959 1.00 95.44 86 TYR A CA 1
ATOM 702 C C . TYR A 1 86 ? 1.309 -7.970 -12.602 1.00 95.44 86 TYR A C 1
ATOM 704 O O . TYR A 1 86 ? 0.367 -8.758 -12.722 1.00 95.44 86 TYR A O 1
ATOM 712 N N . GLN A 1 87 ? 2.555 -8.274 -12.963 1.00 95.50 87 GLN A N 1
ATOM 713 C CA . GLN A 1 87 ? 2.910 -9.488 -13.696 1.00 95.50 87 GLN A CA 1
ATOM 714 C C . GLN A 1 87 ? 2.892 -10.731 -12.803 1.00 95.50 87 GLN A C 1
ATOM 716 O O . GLN A 1 87 ? 2.559 -11.827 -13.259 1.00 95.50 87 GLN A O 1
ATOM 721 N N . ALA A 1 88 ? 3.258 -10.576 -11.530 1.00 95.25 88 ALA A N 1
ATOM 722 C CA . ALA A 1 88 ? 3.363 -11.665 -10.580 1.00 95.25 88 ALA A CA 1
ATOM 723 C C . ALA A 1 88 ? 2.804 -11.271 -9.210 1.00 95.25 88 ALA A C 1
ATOM 725 O O . ALA A 1 88 ? 3.222 -10.304 -8.573 1.00 95.25 88 ALA A O 1
ATOM 726 N N . LEU A 1 89 ? 1.891 -12.102 -8.711 1.00 96.06 89 LEU A N 1
ATOM 727 C CA . LEU A 1 89 ? 1.419 -12.033 -7.336 1.00 96.06 89 LEU A CA 1
ATOM 728 C C . LEU A 1 89 ? 2.118 -13.101 -6.503 1.00 96.06 89 LEU A C 1
ATOM 730 O O . LEU A 1 89 ? 2.238 -14.258 -6.906 1.00 96.06 89 LEU A O 1
ATOM 734 N N . VAL A 1 90 ? 2.546 -12.711 -5.311 1.00 96.00 90 VAL A N 1
ATOM 735 C CA . VAL A 1 90 ? 3.110 -13.606 -4.309 1.00 96.00 90 VAL A CA 1
ATOM 736 C C . VAL A 1 90 ? 2.180 -13.670 -3.109 1.00 96.00 90 VAL A C 1
ATOM 738 O O . VAL A 1 90 ? 1.610 -12.667 -2.680 1.00 96.00 90 VAL A O 1
ATOM 741 N N . GLU A 1 91 ? 2.025 -14.865 -2.553 1.00 96.31 91 GLU A N 1
ATOM 742 C CA . GLU A 1 91 ? 1.276 -15.050 -1.316 1.00 96.31 91 GLU A CA 1
ATOM 743 C C . GLU A 1 91 ? 2.171 -14.713 -0.117 1.00 96.31 91 GLU A C 1
ATOM 745 O O . GLU A 1 91 ? 3.344 -15.112 -0.045 1.00 96.31 91 GLU A O 1
ATOM 750 N N . ARG A 1 92 ? 1.634 -13.931 0.819 1.00 94.44 92 ARG A N 1
ATOM 751 C CA . ARG A 1 92 ? 2.307 -13.558 2.064 1.00 94.44 92 ARG A CA 1
ATOM 752 C C . ARG A 1 92 ? 1.342 -13.629 3.228 1.00 94.44 92 ARG A C 1
ATOM 754 O O . ARG A 1 92 ? 0.183 -13.243 3.123 1.00 94.44 92 ARG A O 1
ATOM 761 N N . LYS A 1 93 ? 1.859 -14.072 4.368 1.00 92.94 93 LYS A N 1
ATOM 762 C CA . LYS A 1 93 ? 1.161 -13.955 5.645 1.00 92.94 93 LYS A CA 1
ATOM 763 C C . LYS A 1 93 ? 1.189 -12.507 6.115 1.00 92.94 93 LYS A C 1
ATOM 765 O O . LYS A 1 93 ? 2.207 -11.829 5.962 1.00 92.94 93 LYS A O 1
ATOM 770 N N . VAL A 1 94 ? 0.102 -12.049 6.722 1.00 91.69 94 VAL A N 1
ATOM 771 C CA . VAL A 1 94 ? 0.032 -10.739 7.382 1.00 91.69 94 VAL A CA 1
ATOM 772 C C . VAL A 1 94 ? 0.708 -10.841 8.751 1.00 91.69 94 VAL A C 1
ATOM 774 O O . VAL A 1 94 ? 0.068 -10.840 9.795 1.00 91.69 94 VAL A O 1
ATOM 777 N N . GLU A 1 95 ? 2.030 -10.978 8.736 1.00 88.81 95 GLU A N 1
ATOM 778 C CA . GLU A 1 95 ? 2.870 -11.160 9.919 1.00 88.81 95 GLU A CA 1
ATOM 779 C C . GLU A 1 95 ? 4.136 -10.316 9.770 1.00 88.81 95 GLU A C 1
ATOM 781 O O . GLU A 1 95 ? 4.782 -10.323 8.722 1.00 88.81 95 GLU A O 1
ATOM 786 N N . ASN A 1 96 ? 4.503 -9.571 10.813 1.00 87.81 96 ASN A N 1
ATOM 787 C CA . ASN A 1 96 ? 5.802 -8.910 10.914 1.00 87.81 96 ASN A CA 1
ATOM 788 C C . ASN A 1 96 ? 6.089 -8.509 12.370 1.00 87.81 96 ASN A C 1
ATOM 790 O O . ASN A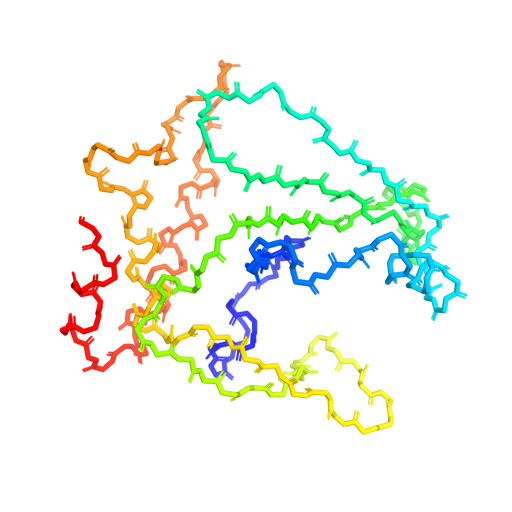 1 96 ? 5.254 -8.683 13.250 1.00 87.81 96 ASN A O 1
ATOM 794 N N . ILE A 1 97 ? 7.264 -7.925 12.609 1.00 89.12 97 ILE A N 1
ATOM 795 C CA . ILE A 1 97 ? 7.749 -7.543 13.946 1.00 89.12 97 ILE A CA 1
ATOM 796 C C . ILE A 1 97 ? 6.876 -6.517 14.696 1.00 89.12 97 ILE A C 1
ATOM 798 O O . ILE A 1 97 ? 7.087 -6.324 15.888 1.00 89.12 97 ILE A O 1
ATOM 802 N N . PHE A 1 98 ? 5.955 -5.831 14.016 1.00 86.50 98 PHE A N 1
ATOM 803 C CA . PHE A 1 98 ? 5.048 -4.836 14.597 1.00 86.50 98 PHE A CA 1
ATOM 804 C C . PHE A 1 98 ? 3.627 -5.362 14.816 1.00 86.50 98 PHE A C 1
ATOM 806 O O . PHE A 1 98 ? 2.797 -4.627 15.344 1.00 86.50 98 PHE A O 1
ATOM 813 N N . LEU A 1 99 ? 3.323 -6.586 14.374 1.00 86.06 99 LEU A N 1
ATOM 814 C CA . LEU A 1 99 ? 1.982 -7.154 14.442 1.00 86.06 99 LEU A CA 1
ATOM 815 C C . LEU A 1 99 ? 1.947 -8.314 15.431 1.00 86.06 99 LEU A C 1
ATOM 817 O O . LEU A 1 99 ? 2.689 -9.285 15.290 1.00 86.06 99 LEU A O 1
ATOM 821 N N . GLU A 1 100 ? 1.030 -8.231 16.388 1.00 85.50 100 GLU A N 1
ATOM 822 C CA . GLU A 1 100 ? 0.589 -9.383 17.168 1.00 85.50 100 GLU A CA 1
ATOM 823 C C . GLU A 1 100 ? -0.627 -9.988 16.463 1.00 85.50 100 GLU A C 1
ATOM 825 O O . GLU A 1 100 ? -1.629 -9.309 16.237 1.00 85.50 100 GLU A O 1
ATOM 830 N N . VAL A 1 101 ? -0.515 -11.252 16.056 1.00 84.44 101 VAL A N 1
ATOM 831 C CA . VAL A 1 101 ? -1.578 -11.972 15.346 1.00 84.44 101 VAL A CA 1
ATOM 832 C C . VAL A 1 101 ? -2.208 -12.971 16.307 1.00 84.44 101 VAL A C 1
ATOM 834 O O . VAL A 1 101 ? -1.544 -13.895 16.775 1.00 84.44 101 VAL A O 1
ATOM 837 N N . GLU A 1 102 ? -3.496 -12.794 16.589 1.00 83.25 102 GLU A N 1
ATOM 838 C CA . GLU A 1 102 ? -4.298 -13.765 17.332 1.00 83.25 102 GLU A CA 1
ATOM 839 C C . GLU A 1 102 ? -5.028 -14.708 16.365 1.00 83.25 102 GLU A C 1
ATOM 841 O O . GLU A 1 102 ? -5.634 -14.278 15.384 1.00 83.25 102 GLU A O 1
ATOM 846 N N . GLY A 1 103 ? -5.009 -16.011 16.653 1.00 84.69 103 GLY A N 1
ATOM 847 C CA . GLY A 1 103 ? -5.703 -17.016 15.847 1.00 84.69 103 GLY A CA 1
ATOM 848 C C . GLY A 1 103 ? -4.924 -17.475 14.611 1.00 84.69 103 GLY A C 1
ATOM 849 O O . GLY A 1 103 ? -3.703 -17.630 14.645 1.00 84.69 103 GLY A O 1
ATOM 850 N N . ALA A 1 104 ? -5.648 -17.796 13.535 1.00 85.00 104 ALA A N 1
ATOM 851 C CA . ALA A 1 104 ? -5.047 -18.289 12.300 1.00 85.00 104 ALA A CA 1
ATOM 852 C C . ALA A 1 104 ? -4.472 -17.133 11.471 1.00 85.00 104 ALA A C 1
ATOM 854 O O . ALA A 1 104 ? -5.132 -16.118 11.262 1.00 85.00 104 ALA A O 1
ATOM 855 N N . SER A 1 105 ? -3.255 -17.325 10.962 1.00 84.94 105 SER A N 1
ATOM 856 C CA . SER A 1 105 ? -2.596 -16.355 10.090 1.00 84.94 105 SER A CA 1
ATOM 857 C C . SER A 1 105 ? -3.398 -16.112 8.813 1.00 84.94 105 SER A C 1
ATOM 859 O O . SER A 1 105 ? -3.771 -17.060 8.117 1.00 84.94 105 SER A O 1
ATOM 861 N N . VAL A 1 106 ? -3.637 -14.841 8.498 1.00 91.38 106 VAL A N 1
ATOM 862 C CA . VAL A 1 106 ? -4.289 -14.425 7.254 1.00 91.38 106 VAL A CA 1
ATOM 863 C C . VAL A 1 106 ? -3.244 -14.357 6.148 1.00 91.38 106 VAL A C 1
ATOM 865 O O . VAL A 1 106 ? -2.185 -13.750 6.323 1.00 91.38 106 VAL A O 1
ATOM 868 N N . GLN A 1 107 ? -3.549 -14.965 5.004 1.00 93.38 107 GLN A N 1
ATOM 869 C CA . GLN A 1 107 ? -2.735 -14.859 3.796 1.00 93.38 107 GLN A CA 1
ATOM 870 C C . GLN A 1 107 ? -3.343 -13.840 2.837 1.00 93.38 107 GLN A C 1
ATOM 872 O O . GLN A 1 107 ? -4.562 -13.747 2.706 1.00 93.38 107 GLN A O 1
ATOM 877 N N . VAL A 1 108 ? -2.479 -13.075 2.181 1.00 94.44 108 VAL A N 1
ATOM 878 C CA . VAL A 1 108 ? -2.844 -12.068 1.187 1.00 94.44 108 VAL A CA 1
ATOM 879 C C . VAL A 1 108 ? -1.984 -12.230 -0.058 1.00 94.44 10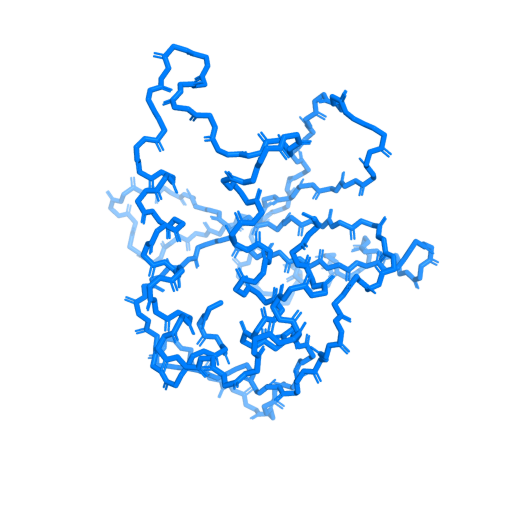8 VAL A C 1
ATOM 881 O O . VAL A 1 108 ? -0.814 -12.614 0.022 1.00 94.44 108 VAL A O 1
ATOM 884 N N . HIS A 1 109 ? -2.561 -11.901 -1.209 1.00 95.19 109 HIS A N 1
ATOM 885 C CA . HIS A 1 109 ? -1.814 -11.746 -2.448 1.00 95.19 109 HIS A CA 1
ATOM 886 C C . HIS A 1 109 ? -1.311 -10.313 -2.547 1.00 95.19 109 HIS A C 1
ATOM 888 O O . HIS A 1 109 ? -2.085 -9.366 -2.420 1.00 95.19 109 HIS A O 1
ATOM 894 N N . ILE A 1 110 ? -0.010 -10.162 -2.766 1.00 96.00 110 ILE A N 1
ATOM 895 C CA . ILE A 1 110 ? 0.620 -8.868 -3.019 1.00 96.00 110 ILE A CA 1
ATOM 896 C C . ILE A 1 110 ? 1.486 -8.963 -4.276 1.00 96.00 110 ILE A C 1
ATOM 898 O O . ILE A 1 110 ? 1.922 -10.064 -4.620 1.00 96.00 110 ILE A O 1
ATOM 902 N N . PRO A 1 111 ? 1.774 -7.845 -4.954 1.00 96.69 111 PRO A N 1
ATOM 903 C CA . PRO A 1 111 ? 2.674 -7.864 -6.101 1.00 96.69 111 PRO A CA 1
ATOM 904 C C . PRO A 1 111 ? 4.094 -8.276 -5.699 1.00 96.69 111 PRO A C 1
ATOM 906 O O . PRO A 1 111 ? 4.494 -8.111 -4.538 1.00 96.69 111 PRO A O 1
ATOM 909 N N . SER A 1 112 ? 4.856 -8.823 -6.648 1.00 97.19 112 SER A N 1
ATOM 910 C CA . SER A 1 112 ? 6.242 -9.231 -6.415 1.00 97.19 112 SER A CA 1
ATOM 911 C C . SER A 1 112 ? 7.161 -8.040 -6.098 1.00 97.19 112 SER A C 1
ATOM 913 O O . SER A 1 112 ? 6.792 -6.870 -6.228 1.00 97.19 112 SER A O 1
ATOM 915 N N . VAL A 1 113 ? 8.391 -8.338 -5.666 1.00 97.50 113 VAL A N 1
ATOM 916 C CA . VAL A 1 113 ? 9.428 -7.319 -5.430 1.00 97.50 113 VAL A CA 1
ATOM 917 C C . VAL A 1 113 ? 9.687 -6.504 -6.697 1.00 97.50 113 VAL A C 1
ATOM 919 O O . VAL A 1 113 ? 9.738 -5.278 -6.636 1.00 97.50 113 VAL A O 1
ATOM 922 N N . GLU A 1 114 ? 9.815 -7.181 -7.834 1.00 97.75 114 GLU A N 1
ATOM 923 C CA . GLU A 1 114 ? 10.053 -6.593 -9.149 1.00 97.75 114 GLU A CA 1
ATOM 924 C C . GLU A 1 114 ? 8.902 -5.697 -9.597 1.00 97.75 114 GLU A C 1
ATOM 926 O O . GLU A 1 114 ? 9.141 -4.586 -10.067 1.00 97.75 114 GLU A O 1
ATOM 931 N N . ASP A 1 115 ? 7.668 -6.165 -9.413 1.00 97.25 115 ASP A N 1
ATOM 932 C CA . ASP A 1 115 ? 6.463 -5.419 -9.759 1.00 97.25 115 ASP A CA 1
ATOM 933 C C . ASP A 1 115 ? 6.364 -4.114 -8.958 1.00 97.25 115 ASP A C 1
ATOM 935 O O . ASP A 1 115 ? 6.212 -3.034 -9.532 1.00 97.25 115 ASP A O 1
ATOM 939 N N . ILE A 1 116 ? 6.541 -4.179 -7.632 1.00 96.69 116 ILE A N 1
ATOM 940 C CA . ILE A 1 116 ? 6.530 -2.962 -6.813 1.00 96.69 116 ILE A CA 1
ATOM 941 C C . ILE A 1 116 ? 7.729 -2.063 -7.129 1.00 96.69 116 ILE A C 1
ATOM 943 O O . ILE A 1 116 ? 7.604 -0.842 -7.081 1.00 96.69 116 ILE A O 1
ATOM 947 N N . LEU A 1 117 ? 8.899 -2.618 -7.458 1.00 97.19 117 LEU A N 1
ATOM 948 C CA . LEU A 1 117 ? 10.041 -1.805 -7.876 1.00 97.19 117 LEU A CA 1
ATOM 949 C C . LEU A 1 117 ? 9.744 -1.043 -9.176 1.00 97.19 117 LEU A C 1
ATOM 951 O O . LEU A 1 117 ? 10.035 0.151 -9.243 1.00 97.19 117 LEU A O 1
ATOM 955 N N . GLY A 1 118 ? 9.141 -1.699 -10.172 1.00 95.75 118 GLY A N 1
ATOM 956 C CA . GLY A 1 118 ? 8.705 -1.062 -11.417 1.00 95.75 118 GLY A CA 1
ATOM 957 C C . GLY A 1 118 ? 7.724 0.085 -11.167 1.00 95.75 118 GLY A C 1
ATOM 958 O O . GLY A 1 118 ? 7.968 1.209 -11.607 1.00 95.75 118 GLY A O 1
ATOM 959 N N . ASP A 1 119 ? 6.686 -0.155 -10.364 1.00 93.50 119 ASP A N 1
ATOM 960 C CA . ASP A 1 119 ? 5.707 0.871 -9.975 1.00 93.50 119 ASP A CA 1
ATOM 961 C C . ASP A 1 119 ? 6.361 2.058 -9.239 1.00 93.50 119 ASP A C 1
ATOM 963 O O . ASP A 1 119 ? 6.138 3.232 -9.550 1.00 93.50 119 ASP A O 1
ATOM 967 N N . LYS A 1 120 ? 7.280 1.777 -8.309 1.00 94.06 120 LYS A N 1
ATOM 968 C CA . LYS A 1 120 ? 8.021 2.819 -7.586 1.00 94.06 120 LYS A CA 1
ATOM 969 C C . LYS A 1 120 ? 8.902 3.659 -8.504 1.00 94.06 120 LYS A C 1
ATOM 971 O O . LYS A 1 120 ? 8.994 4.873 -8.309 1.00 94.06 120 LYS A O 1
ATOM 976 N N . LEU A 1 121 ? 9.539 3.045 -9.498 1.00 94.94 121 LEU A N 1
ATOM 977 C CA . LEU A 1 121 ? 10.317 3.759 -10.509 1.00 94.94 121 LEU A CA 1
ATOM 978 C C . LEU A 1 121 ? 9.414 4.637 -11.389 1.00 94.94 121 LEU A C 1
ATOM 980 O O . LEU A 1 121 ? 9.818 5.749 -11.737 1.00 94.94 121 LEU A O 1
ATOM 984 N N . ALA A 1 122 ? 8.181 4.206 -11.682 1.00 91.88 122 ALA A N 1
ATOM 985 C CA . ALA A 1 122 ? 7.222 4.977 -12.475 1.00 91.88 122 ALA A CA 1
ATOM 986 C C . ALA A 1 122 ? 6.878 6.339 -11.839 1.00 91.88 122 ALA A C 1
ATOM 988 O O . ALA A 1 122 ? 6.581 7.302 -12.549 1.00 91.88 122 ALA A O 1
ATOM 989 N N . ALA A 1 123 ? 7.025 6.485 -10.516 1.00 90.12 123 ALA A N 1
ATOM 990 C CA . ALA A 1 123 ? 6.890 7.769 -9.821 1.00 90.12 123 ALA A CA 1
ATOM 991 C C . ALA A 1 123 ? 7.904 8.845 -10.277 1.00 90.12 123 ALA A C 1
ATOM 993 O O . ALA A 1 123 ? 7.698 10.035 -10.018 1.00 90.12 123 ALA A O 1
ATOM 994 N N . PHE A 1 124 ? 8.986 8.437 -10.946 1.00 89.19 124 PHE A N 1
ATOM 995 C CA . PHE A 1 124 ? 10.016 9.307 -11.522 1.00 89.19 124 PHE A CA 1
ATOM 996 C C . PHE A 1 124 ? 10.102 9.209 -13.052 1.00 89.19 124 PHE A C 1
ATOM 998 O O . PHE A 1 124 ? 10.942 9.876 -13.660 1.00 89.19 124 PHE A O 1
ATOM 1005 N N . ALA A 1 125 ? 9.253 8.390 -13.675 1.00 87.69 125 ALA A N 1
ATOM 1006 C CA . ALA A 1 125 ? 9.237 8.209 -15.116 1.00 87.69 125 ALA A CA 1
ATOM 1007 C C . ALA A 1 125 ? 8.669 9.446 -15.838 1.00 87.69 125 ALA A C 1
ATOM 1009 O O . ALA A 1 125 ? 7.796 10.146 -15.310 1.00 87.69 125 ALA A O 1
ATOM 1010 N N . PRO A 1 126 ? 9.141 9.736 -17.063 1.00 78.62 126 PRO A N 1
ATOM 1011 C CA . PRO A 1 126 ? 8.536 10.769 -17.891 1.00 78.62 126 PRO A CA 1
ATOM 1012 C C . PRO A 1 126 ? 7.077 10.410 -18.214 1.00 78.62 126 PRO A C 1
ATOM 1014 O O . PRO A 1 126 ? 6.747 9.249 -18.420 1.00 78.62 126 PRO A O 1
ATOM 1017 N N . ASN A 1 127 ? 6.209 11.418 -18.320 1.00 79.56 127 ASN A N 1
ATOM 1018 C CA . ASN A 1 127 ? 4.789 11.276 -18.685 1.00 79.56 127 ASN A CA 1
ATOM 1019 C C . ASN A 1 127 ? 3.887 10.541 -17.674 1.00 79.56 127 ASN A C 1
ATOM 1021 O O . ASN A 1 127 ? 2.730 10.273 -17.994 1.00 79.56 127 ASN A O 1
ATOM 1025 N N . THR A 1 128 ? 4.351 10.272 -16.453 1.00 81.38 128 THR A N 1
ATOM 1026 C CA . THR A 1 128 ? 3.478 9.825 -15.355 1.00 81.38 128 THR A CA 1
ATOM 1027 C C . THR A 1 128 ? 3.035 11.012 -14.496 1.00 81.38 128 THR A C 1
ATOM 1029 O O . THR A 1 128 ? 3.539 12.131 -14.626 1.00 81.38 128 THR A O 1
ATOM 1032 N N . THR A 1 129 ? 2.077 10.800 -13.587 1.00 77.19 129 THR A N 1
ATOM 1033 C CA . THR A 1 129 ? 1.707 11.834 -12.602 1.00 77.19 129 THR A CA 1
ATOM 1034 C C . THR A 1 129 ? 2.836 12.142 -11.615 1.00 77.19 129 THR A C 1
ATOM 1036 O O . THR A 1 129 ? 2.876 13.249 -11.078 1.00 77.19 129 THR A O 1
ATOM 1039 N N . GLY A 1 130 ? 3.726 11.168 -11.392 1.00 83.25 130 GLY A N 1
ATOM 1040 C CA . GLY A 1 130 ? 4.945 11.262 -10.595 1.00 83.25 130 GLY A CA 1
ATOM 1041 C C . GLY A 1 130 ? 4.810 11.833 -9.177 1.00 83.25 130 GLY A C 1
ATOM 1042 O O . GLY A 1 130 ? 3.717 11.995 -8.625 1.00 83.25 130 GLY A O 1
ATOM 1043 N N . VAL A 1 131 ? 5.957 12.159 -8.574 1.00 85.69 131 VAL A N 1
ATOM 1044 C CA . VAL A 1 131 ? 6.040 12.997 -7.366 1.00 85.69 131 VAL A CA 1
ATOM 1045 C C . VAL A 1 131 ? 6.630 14.357 -7.757 1.00 85.69 131 VAL A C 1
ATOM 1047 O O . VAL A 1 131 ? 7.828 14.440 -8.028 1.00 85.69 131 VAL A O 1
ATOM 1050 N N . PRO A 1 132 ? 5.831 15.440 -7.802 1.00 86.88 132 PRO A N 1
ATOM 1051 C CA . PRO A 1 132 ? 6.345 16.754 -8.175 1.00 86.88 132 PRO A CA 1
ATOM 1052 C C . PRO A 1 132 ? 7.281 17.287 -7.087 1.00 86.88 132 PRO A C 1
ATOM 1054 O O . PRO A 1 132 ? 7.028 17.049 -5.911 1.00 86.88 132 PRO A O 1
ATOM 1057 N N . TYR A 1 133 ? 8.308 18.065 -7.445 1.00 88.50 133 TYR A N 1
ATOM 1058 C CA . TYR A 1 133 ? 9.189 18.713 -6.458 1.00 88.50 133 TYR A CA 1
ATOM 1059 C C . TYR A 1 133 ? 8.430 19.647 -5.510 1.00 88.50 133 TYR A C 1
ATOM 1061 O O . TYR A 1 133 ? 8.745 19.724 -4.324 1.00 88.50 133 TYR A O 1
ATOM 1069 N N . GLU A 1 134 ? 7.394 20.311 -6.020 1.00 90.31 134 GLU A N 1
ATOM 1070 C CA . GLU A 1 134 ? 6.536 21.204 -5.256 1.00 90.31 134 GLU A CA 1
ATOM 1071 C C . GLU A 1 134 ? 5.063 20.920 -5.562 1.00 90.31 134 GLU A C 1
ATOM 1073 O O . GLU A 1 134 ? 4.665 20.723 -6.711 1.00 90.31 134 GLU A O 1
ATOM 1078 N N . LYS A 1 135 ? 4.221 20.925 -4.528 1.00 86.06 135 LYS A N 1
ATOM 1079 C CA . LYS A 1 135 ? 2.769 20.797 -4.652 1.00 86.06 135 LYS A CA 1
ATOM 1080 C C . LYS A 1 135 ? 2.096 21.871 -3.807 1.00 86.06 135 LYS A C 1
ATOM 1082 O O . LYS A 1 135 ? 2.176 21.843 -2.583 1.00 86.06 135 LYS A O 1
ATOM 1087 N N . ARG A 1 136 ? 1.384 22.796 -4.463 1.00 85.94 136 ARG A N 1
ATOM 1088 C CA . ARG A 1 136 ? 0.654 23.909 -3.817 1.00 85.94 136 ARG A CA 1
ATOM 1089 C C . ARG A 1 136 ? 1.542 24.775 -2.899 1.00 85.94 136 ARG A C 1
ATOM 1091 O O . ARG A 1 136 ? 1.157 25.029 -1.758 1.00 85.94 136 ARG A O 1
ATOM 1098 N N . GLY A 1 137 ? 2.722 25.205 -3.354 1.00 87.81 137 GLY A N 1
ATOM 1099 C CA . GLY A 1 137 ? 3.603 26.057 -2.542 1.00 87.81 137 GLY A CA 1
ATOM 1100 C C . GLY A 1 137 ? 4.450 25.304 -1.515 1.00 87.81 137 GLY A C 1
ATOM 1101 O O . GLY A 1 137 ? 5.100 25.939 -0.689 1.00 87.81 137 GLY A O 1
ATOM 1102 N N . LYS A 1 138 ? 4.394 23.965 -1.487 1.00 89.44 138 LYS A N 1
ATOM 1103 C CA . LYS A 1 138 ? 5.102 23.135 -0.505 1.00 89.44 138 LYS A CA 1
ATOM 1104 C C . LYS A 1 138 ? 6.001 22.121 -1.192 1.00 89.44 138 LYS A C 1
ATOM 1106 O O . LYS A 1 138 ? 5.526 21.357 -2.037 1.00 89.44 138 LYS A O 1
ATOM 1111 N N . GLY A 1 139 ? 7.256 22.070 -0.759 1.00 92.75 139 GLY A N 1
ATOM 1112 C CA . GLY A 1 139 ? 8.202 21.032 -1.149 1.00 92.75 139 GLY A CA 1
ATOM 1113 C C . GLY A 1 139 ? 7.671 19.626 -0.851 1.00 92.75 139 GLY A C 1
ATOM 1114 O O . GLY A 1 139 ? 6.855 19.418 0.056 1.00 92.75 139 GLY A O 1
ATOM 1115 N N . GLN A 1 140 ? 8.055 18.665 -1.686 1.00 92.94 140 GLN A N 1
ATOM 1116 C CA . GLN A 1 140 ? 7.695 17.248 -1.564 1.00 92.94 140 GLN A CA 1
ATOM 1117 C C . GLN A 1 140 ? 8.921 16.371 -1.277 1.00 92.94 140 GLN A C 1
ATOM 1119 O O . GLN A 1 140 ? 8.898 15.168 -1.531 1.00 92.94 140 GLN A O 1
ATOM 1124 N N . GLU A 1 141 ? 9.988 16.947 -0.725 1.00 94.56 141 GLU A N 1
ATOM 1125 C CA . GLU A 1 141 ? 11.278 16.294 -0.489 1.00 94.56 141 GLU A CA 1
ATOM 1126 C C . GLU A 1 141 ? 11.109 15.015 0.329 1.00 94.56 141 GLU A C 1
ATOM 1128 O O . GLU A 1 141 ? 11.677 13.983 -0.008 1.00 94.56 141 GLU A O 1
ATOM 1133 N N . ILE A 1 142 ? 10.258 15.043 1.359 1.00 91.88 142 ILE A N 1
ATOM 1134 C CA . ILE A 1 142 ? 9.963 13.863 2.179 1.00 91.88 142 ILE A CA 1
ATOM 1135 C C . ILE A 1 142 ? 9.302 12.750 1.360 1.00 91.88 142 ILE A C 1
ATOM 1137 O O . ILE A 1 142 ? 9.629 11.580 1.548 1.00 91.88 142 ILE A O 1
ATOM 1141 N N . ASN A 1 143 ? 8.393 13.088 0.445 1.00 90.50 143 ASN A N 1
ATOM 1142 C CA . ASN A 1 143 ? 7.746 12.092 -0.409 1.00 90.50 143 ASN A CA 1
ATOM 1143 C C . ASN A 1 143 ? 8.746 11.509 -1.412 1.00 90.50 143 ASN A C 1
ATOM 1145 O O . ASN A 1 143 ? 8.777 10.296 -1.594 1.00 90.50 143 ASN A O 1
ATOM 1149 N N . ILE A 1 144 ? 9.623 12.341 -1.975 1.00 93.75 144 ILE A N 1
ATOM 1150 C CA . ILE A 1 144 ? 10.713 11.901 -2.855 1.00 93.75 144 ILE A CA 1
ATOM 1151 C C . ILE A 1 144 ? 11.680 10.974 -2.104 1.00 93.75 144 ILE A C 1
ATOM 1153 O O . ILE A 1 144 ? 11.978 9.883 -2.582 1.00 93.75 144 ILE A O 1
ATOM 1157 N N . ILE A 1 145 ? 12.121 11.357 -0.901 1.00 94.81 145 ILE A N 1
ATOM 1158 C CA . ILE A 1 145 ? 13.027 10.556 -0.063 1.00 94.81 145 ILE A CA 1
ATOM 1159 C C . ILE A 1 145 ? 12.407 9.197 0.268 1.00 94.81 145 ILE A C 1
ATOM 1161 O O . ILE A 1 145 ? 13.099 8.186 0.184 1.00 94.81 145 ILE A O 1
ATOM 1165 N N . LYS A 1 146 ? 11.109 9.146 0.604 1.00 92.94 146 LYS A N 1
ATOM 1166 C CA . LYS A 1 146 ? 10.401 7.879 0.847 1.00 92.94 146 LYS A CA 1
ATOM 1167 C C . LYS A 1 146 ? 10.437 6.965 -0.381 1.00 92.94 146 LYS A C 1
ATOM 1169 O O . LYS A 1 146 ? 10.752 5.790 -0.224 1.00 92.94 146 LYS A O 1
ATOM 1174 N N . GLN A 1 147 ? 10.168 7.496 -1.579 1.00 93.69 147 GLN A N 1
ATOM 1175 C CA . GLN A 1 147 ? 10.218 6.699 -2.811 1.00 93.69 147 GLN A CA 1
ATOM 1176 C C . GLN A 1 147 ? 11.639 6.197 -3.102 1.00 93.69 147 GLN A C 1
ATOM 1178 O O . GLN A 1 147 ? 11.824 5.010 -3.341 1.00 93.69 147 GLN A O 1
ATOM 1183 N N . LEU A 1 148 ? 12.658 7.062 -3.011 1.00 95.56 148 LEU A N 1
ATOM 1184 C CA . LEU A 1 148 ? 14.058 6.670 -3.232 1.00 95.56 148 LEU A CA 1
ATOM 1185 C C . LEU A 1 148 ? 14.539 5.627 -2.214 1.00 95.56 148 LEU A C 1
ATOM 1187 O O . LEU A 1 148 ? 15.265 4.699 -2.572 1.00 95.56 148 LEU A O 1
ATOM 1191 N N . TYR A 1 149 ? 14.118 5.754 -0.954 1.00 95.75 149 TYR A N 1
ATOM 1192 C CA . TYR A 1 149 ? 14.419 4.775 0.086 1.00 95.75 149 TYR A CA 1
ATOM 1193 C C . TYR A 1 149 ? 13.792 3.412 -0.224 1.00 95.75 149 TYR A C 1
ATOM 1195 O O . TYR A 1 149 ? 14.463 2.387 -0.103 1.00 95.75 149 TYR A O 1
ATOM 1203 N N . ASP A 1 150 ? 12.525 3.385 -0.641 1.00 95.25 150 ASP A N 1
ATOM 1204 C CA . ASP A 1 150 ? 11.842 2.144 -1.014 1.00 95.25 150 ASP A CA 1
ATOM 1205 C C . ASP A 1 150 ? 12.501 1.496 -2.240 1.00 95.25 150 ASP A C 1
ATOM 1207 O O . ASP A 1 150 ? 12.812 0.307 -2.189 1.00 95.25 150 ASP A O 1
ATOM 1211 N N . ILE A 1 151 ? 12.807 2.278 -3.285 1.00 96.38 151 ILE A N 1
ATOM 1212 C CA . ILE A 1 151 ? 13.523 1.818 -4.489 1.00 96.38 151 ILE A CA 1
ATOM 1213 C C . ILE A 1 151 ? 14.852 1.167 -4.108 1.00 96.38 151 ILE A C 1
ATOM 1215 O O . ILE A 1 151 ? 15.123 0.048 -4.530 1.00 96.38 151 ILE A O 1
ATOM 1219 N N . GLY A 1 152 ? 15.667 1.828 -3.281 1.00 96.88 152 GLY A N 1
ATOM 1220 C CA . GLY A 1 152 ? 16.967 1.290 -2.879 1.00 96.88 152 GLY A CA 1
ATOM 1221 C C . GLY A 1 152 ? 16.863 -0.031 -2.112 1.00 96.88 152 GLY A C 1
ATOM 1222 O O . GLY A 1 152 ? 17.705 -0.907 -2.286 1.00 96.88 152 GLY A O 1
ATOM 1223 N N . ASN A 1 153 ? 15.829 -0.206 -1.282 1.00 96.94 153 ASN A N 1
ATOM 1224 C CA . ASN A 1 153 ? 15.615 -1.468 -0.571 1.00 96.94 153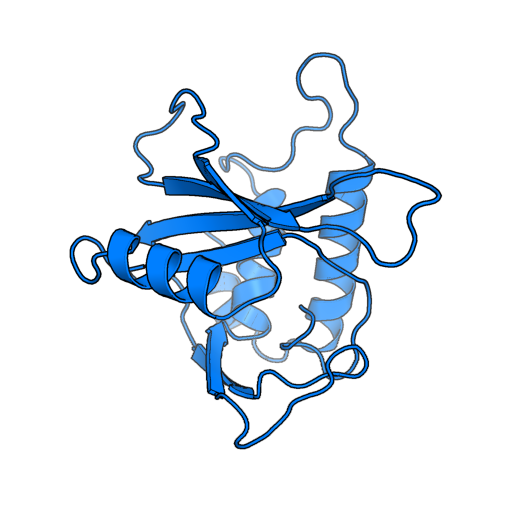 ASN A CA 1
ATOM 1225 C C . ASN A 1 153 ? 15.088 -2.573 -1.491 1.00 96.94 153 ASN A C 1
ATOM 1227 O O . ASN A 1 153 ? 15.544 -3.702 -1.371 1.00 96.94 153 ASN A O 1
ATOM 1231 N N . LEU A 1 154 ? 14.162 -2.255 -2.396 1.00 97.06 154 LEU A N 1
ATOM 1232 C CA . LEU A 1 154 ? 13.620 -3.214 -3.358 1.00 97.06 154 LEU A CA 1
ATOM 1233 C C . LEU A 1 154 ? 14.671 -3.671 -4.365 1.00 97.06 154 LEU A C 1
ATOM 1235 O O . LEU A 1 154 ? 14.749 -4.854 -4.667 1.00 97.06 154 LEU A O 1
ATOM 1239 N N . PHE A 1 155 ? 15.519 -2.753 -4.830 1.00 96.69 155 PHE A N 1
ATOM 1240 C CA . PHE A 1 155 ? 16.600 -3.059 -5.762 1.00 96.69 155 PHE A CA 1
ATOM 1241 C C . PHE A 1 155 ? 17.562 -4.123 -5.219 1.00 96.69 155 PHE A C 1
ATOM 1243 O O . PHE A 1 155 ? 18.045 -4.951 -5.981 1.00 96.69 155 PHE A O 1
ATOM 1250 N N . ASN A 1 156 ? 17.812 -4.138 -3.906 1.00 96.12 156 ASN A N 1
ATOM 1251 C CA . ASN A 1 156 ? 18.683 -5.139 -3.284 1.00 96.12 156 ASN A CA 1
ATOM 1252 C C . ASN A 1 156 ? 18.074 -6.549 -3.248 1.00 96.12 156 ASN A C 1
ATOM 1254 O O . ASN A 1 156 ? 18.815 -7.507 -3.054 1.00 96.12 156 ASN A O 1
ATOM 1258 N N . GLU A 1 157 ? 16.753 -6.667 -3.382 1.00 96.50 157 GLU A N 1
ATOM 1259 C CA . GLU A 1 157 ? 16.021 -7.938 -3.308 1.00 96.50 157 GLU A CA 1
ATOM 1260 C C . GLU A 1 157 ? 15.504 -8.393 -4.683 1.00 96.50 157 GLU A C 1
ATOM 1262 O O . GLU A 1 157 ? 14.985 -9.497 -4.803 1.00 96.50 157 GLU A O 1
ATOM 1267 N N . ALA A 1 158 ? 15.588 -7.545 -5.711 1.00 96.56 158 ALA A N 1
ATOM 1268 C CA . ALA A 1 158 ? 15.063 -7.849 -7.033 1.00 96.56 158 ALA A CA 1
ATOM 1269 C C . ALA A 1 158 ? 16.009 -8.766 -7.816 1.00 96.56 158 ALA A C 1
ATOM 1271 O O . ALA A 1 158 ? 17.206 -8.497 -7.924 1.00 96.56 158 ALA A O 1
ATOM 1272 N N . GLU A 1 159 ? 15.454 -9.806 -8.436 1.00 96.19 159 GLU A N 1
ATOM 1273 C CA . GLU A 1 159 ? 16.241 -10.798 -9.180 1.00 96.19 159 GLU A CA 1
ATOM 1274 C C . GLU A 1 159 ? 15.932 -10.782 -10.684 1.00 96.19 159 GLU A C 1
ATOM 1276 O O . GLU A 1 159 ? 16.766 -11.191 -11.495 1.00 96.19 159 GLU A O 1
ATOM 1281 N N . ASN A 1 160 ? 14.759 -10.272 -11.084 1.00 95.25 160 ASN A N 1
ATOM 1282 C CA . ASN A 1 160 ? 14.305 -10.298 -12.475 1.00 95.25 160 ASN A CA 1
ATOM 1283 C C . ASN A 1 160 ? 14.028 -8.901 -13.068 1.00 95.25 160 ASN A C 1
ATOM 1285 O O . ASN A 1 160 ? 12.948 -8.327 -12.940 1.00 95.25 160 ASN A O 1
ATOM 1289 N N . ILE A 1 161 ? 14.997 -8.392 -13.833 1.00 94.94 161 ILE A N 1
ATOM 1290 C CA . ILE A 1 161 ? 14.903 -7.101 -14.539 1.00 94.94 161 ILE A CA 1
ATOM 1291 C C . ILE A 1 161 ? 13.801 -7.080 -15.610 1.00 94.94 161 ILE A C 1
ATOM 1293 O O . ILE A 1 161 ? 13.229 -6.020 -15.874 1.00 94.94 161 ILE A O 1
ATOM 1297 N N . ALA A 1 162 ? 13.479 -8.221 -16.226 1.00 95.56 162 ALA A N 1
ATOM 1298 C CA . ALA A 1 162 ? 12.455 -8.268 -17.266 1.00 95.56 162 ALA A CA 1
ATOM 1299 C C . ALA A 1 162 ? 11.067 -7.951 -16.693 1.00 95.56 162 ALA A C 1
ATOM 1301 O O . ALA A 1 162 ? 10.350 -7.151 -17.286 1.00 95.56 162 ALA A O 1
ATOM 1302 N N . THR A 1 163 ? 10.736 -8.490 -15.514 1.00 94.88 163 THR A N 1
ATOM 1303 C CA . THR A 1 163 ? 9.494 -8.156 -14.801 1.00 94.88 163 THR A CA 1
ATOM 1304 C C . THR A 1 163 ? 9.452 -6.673 -14.445 1.00 94.88 163 THR A C 1
ATOM 1306 O O . THR A 1 163 ? 8.479 -6.009 -14.775 1.00 94.88 163 THR A O 1
ATOM 1309 N N . ILE A 1 164 ? 10.540 -6.118 -13.888 1.00 95.88 164 ILE A N 1
ATOM 1310 C CA . ILE A 1 164 ? 10.617 -4.680 -13.566 1.00 95.88 164 ILE A CA 1
ATOM 1311 C C . ILE A 1 164 ? 10.310 -3.834 -14.806 1.00 95.88 164 ILE A C 1
ATOM 1313 O O . ILE A 1 164 ? 9.555 -2.876 -14.723 1.00 95.88 164 ILE A O 1
ATOM 1317 N N . THR A 1 165 ? 10.883 -4.201 -15.954 1.00 93.00 165 THR A N 1
ATOM 1318 C CA . THR A 1 165 ? 10.724 -3.467 -17.219 1.00 93.00 165 THR A CA 1
ATOM 1319 C C . THR A 1 165 ? 9.319 -3.600 -17.802 1.00 93.00 165 THR A C 1
ATOM 1321 O O . THR A 1 165 ? 8.852 -2.682 -18.455 1.00 93.00 165 THR A O 1
ATOM 1324 N N . GLN A 1 166 ? 8.647 -4.735 -17.609 1.00 93.00 166 GLN A N 1
ATOM 1325 C CA . GLN A 1 166 ? 7.270 -4.928 -18.075 1.00 93.00 166 GLN A CA 1
ATOM 1326 C C . GLN A 1 166 ? 6.270 -4.136 -17.232 1.00 93.00 166 GLN A C 1
ATOM 1328 O O . GLN A 1 166 ? 5.286 -3.635 -17.769 1.00 93.00 166 GLN A O 1
ATOM 1333 N N . THR A 1 167 ? 6.529 -4.018 -15.931 1.00 91.94 167 THR A N 1
ATOM 1334 C CA . THR A 1 167 ? 5.688 -3.251 -15.004 1.00 91.94 167 THR A CA 1
ATOM 1335 C C . THR A 1 167 ? 5.971 -1.751 -15.086 1.00 91.94 167 THR A C 1
ATOM 1337 O O . THR A 1 167 ? 5.071 -0.930 -14.924 1.00 91.94 167 THR A O 1
ATOM 1340 N N . TYR A 1 168 ? 7.222 -1.375 -15.353 1.00 85.50 168 TYR A N 1
ATOM 1341 C CA . TYR A 1 168 ? 7.633 -0.000 -15.616 1.00 85.50 168 TYR A CA 1
ATOM 1342 C C . TYR A 1 168 ? 7.189 0.419 -17.027 1.00 85.50 168 TYR A C 1
ATOM 1344 O O . TYR A 1 168 ? 7.809 0.030 -18.013 1.00 85.50 168 TYR A O 1
ATOM 1352 N N . TYR A 1 169 ? 6.104 1.193 -17.104 1.00 69.50 169 TYR A N 1
ATOM 1353 C CA . TYR A 1 169 ? 5.547 1.744 -18.348 1.00 69.50 169 TYR A CA 1
ATOM 1354 C C . TYR A 1 169 ? 6.559 2.514 -19.214 1.00 69.50 169 TYR A C 1
ATOM 1356 O O . TYR A 1 169 ? 7.293 3.374 -18.668 1.00 69.50 169 TYR A O 1
#